Protein AF-A0A349EW80-F1 (afdb_monomer_lite)

Structure (mmCIF, N/CA/C/O backbone):
data_AF-A0A349EW80-F1
#
_entry.id   AF-A0A349EW80-F1
#
loop_
_atom_site.group_PDB
_atom_site.id
_atom_site.type_symbol
_atom_site.label_atom_id
_atom_site.label_alt_id
_atom_site.label_comp_id
_atom_site.label_asym_id
_atom_site.label_entity_id
_atom_site.label_seq_id
_atom_site.pdbx_PDB_ins_code
_atom_site.Cartn_x
_atom_site.Cartn_y
_atom_site.Cartn_z
_atom_site.occupancy
_atom_site.B_iso_or_equiv
_atom_site.auth_seq_id
_atom_site.auth_comp_id
_atom_site.auth_asym_id
_atom_site.auth_atom_id
_atom_site.pdbx_PDB_model_num
ATOM 1 N N . MET A 1 1 ? -30.578 8.768 25.444 1.00 48.56 1 MET A N 1
ATOM 2 C CA . MET A 1 1 ? -31.005 7.965 26.606 1.00 48.56 1 MET A CA 1
ATOM 3 C C . MET A 1 1 ? -31.624 6.701 26.036 1.00 48.56 1 MET A C 1
ATOM 5 O O . MET A 1 1 ? -32.553 6.833 25.253 1.00 48.56 1 MET A O 1
ATOM 9 N N . ASN A 1 2 ? -31.031 5.528 26.256 1.00 38.62 2 ASN A N 1
ATOM 10 C CA . ASN A 1 2 ? -31.564 4.272 25.720 1.00 38.62 2 ASN A CA 1
ATOM 11 C C . ASN A 1 2 ? -31.991 3.416 26.907 1.00 38.62 2 ASN A C 1
ATOM 13 O O . ASN A 1 2 ? -31.163 3.096 27.756 1.00 38.62 2 ASN A O 1
ATOM 17 N N . PHE A 1 3 ? -33.282 3.123 26.991 1.00 49.78 3 PHE A N 1
ATOM 18 C CA . PHE A 1 3 ? -33.851 2.331 28.069 1.00 49.78 3 PHE A CA 1
ATOM 19 C C . PHE A 1 3 ? -33.904 0.881 27.593 1.00 49.78 3 PHE A C 1
ATOM 21 O O . PHE A 1 3 ? -34.626 0.571 26.648 1.00 49.78 3 PHE A O 1
ATOM 28 N N . LYS A 1 4 ? -33.116 -0.000 28.212 1.00 51.78 4 LYS A N 1
ATOM 29 C CA . LYS A 1 4 ? -33.288 -1.448 28.068 1.00 51.78 4 LYS A CA 1
ATOM 30 C C . LYS A 1 4 ? -33.895 -1.974 29.362 1.00 51.78 4 LYS A C 1
ATOM 32 O O . LYS A 1 4 ? -33.311 -1.799 30.428 1.00 51.78 4 LYS A O 1
ATOM 37 N N . PHE A 1 5 ? -35.073 -2.576 29.252 1.00 49.78 5 PHE A N 1
ATOM 38 C CA . PHE A 1 5 ? -35.665 -3.367 30.322 1.00 49.78 5 PHE A CA 1
ATOM 39 C C . PHE A 1 5 ? -35.149 -4.799 30.177 1.00 49.78 5 PHE A C 1
ATOM 41 O O . PHE A 1 5 ? -35.251 -5.370 29.095 1.00 49.78 5 PHE A O 1
ATOM 48 N N . ASP A 1 6 ? -34.560 -5.335 31.241 1.00 58.47 6 ASP A N 1
ATOM 49 C CA . ASP A 1 6 ? -34.136 -6.731 31.345 1.00 58.47 6 ASP A CA 1
ATOM 50 C C . ASP A 1 6 ? -34.741 -7.323 32.629 1.00 58.47 6 ASP A C 1
ATOM 52 O O . ASP A 1 6 ? -35.123 -6.579 33.542 1.00 58.47 6 ASP A O 1
ATOM 56 N N . GLU A 1 7 ? -34.836 -8.646 32.702 1.00 65.19 7 GLU A N 1
ATOM 57 C CA . GLU A 1 7 ? -35.594 -9.401 33.715 1.00 65.19 7 GLU A CA 1
ATOM 58 C C . GLU A 1 7 ? -35.086 -9.180 35.160 1.00 65.19 7 GLU A C 1
ATOM 60 O O . GLU A 1 7 ? -35.798 -9.446 36.124 1.00 65.19 7 GLU A O 1
ATOM 65 N N . ASN A 1 8 ? -33.888 -8.601 35.318 1.00 54.44 8 ASN A N 1
ATOM 66 C CA . ASN A 1 8 ? -33.217 -8.337 36.597 1.00 54.44 8 ASN A CA 1
ATOM 67 C C . ASN A 1 8 ? -33.200 -6.849 37.022 1.00 54.44 8 ASN A C 1
ATOM 69 O O . ASN A 1 8 ? -32.401 -6.453 37.874 1.00 54.44 8 ASN A O 1
ATOM 73 N N . GLY A 1 9 ? -34.069 -6.012 36.446 1.00 60.44 9 GLY A N 1
ATOM 74 C CA . GLY A 1 9 ? -34.237 -4.603 36.825 1.00 60.44 9 GLY A CA 1
ATOM 75 C C . GLY A 1 9 ? -33.581 -3.590 35.877 1.00 60.44 9 GLY A C 1
ATOM 76 O O . GLY A 1 9 ? -32.827 -3.926 34.964 1.00 60.44 9 GLY A O 1
ATOM 77 N N . LEU A 1 10 ? -33.913 -2.308 36.079 1.00 61.12 10 LEU A N 1
ATOM 78 C CA . LEU A 1 10 ? -33.566 -1.195 35.187 1.00 61.12 10 LEU A CA 1
ATOM 79 C C . LEU A 1 10 ? -32.055 -0.889 35.217 1.00 61.12 10 LEU A C 1
ATOM 81 O O . LEU A 1 10 ? -31.566 -0.219 36.129 1.00 61.12 10 LEU A O 1
ATOM 85 N N . ARG A 1 11 ? -31.307 -1.308 34.190 1.00 52.94 11 ARG A N 1
ATOM 86 C CA . ARG A 1 11 ? -29.919 -0.857 33.996 1.00 52.94 11 ARG A CA 1
ATOM 87 C C . ARG A 1 11 ? -29.897 0.484 33.265 1.00 52.94 11 ARG A C 1
ATOM 89 O O . ARG A 1 11 ? -30.149 0.560 32.065 1.00 52.94 11 ARG A O 1
ATOM 96 N N . VAL A 1 12 ? -29.577 1.549 33.997 1.00 56.66 12 VAL A N 1
ATOM 97 C CA . VAL A 1 12 ? -29.358 2.884 33.427 1.00 56.66 12 VAL A CA 1
ATOM 98 C C . VAL A 1 12 ? -27.928 2.962 32.897 1.00 56.66 12 VAL A C 1
ATOM 100 O O . VAL A 1 12 ? -26.980 3.118 33.663 1.00 56.66 12 VAL A O 1
ATOM 103 N N . ASP A 1 13 ? -27.761 2.863 31.579 1.00 59.41 13 ASP A N 1
ATOM 104 C CA . ASP A 1 13 ? -26.466 3.090 30.934 1.00 59.41 13 ASP A CA 1
ATOM 105 C C . ASP A 1 13 ? -26.226 4.606 30.802 1.00 59.41 13 ASP A C 1
ATOM 107 O O . ASP A 1 13 ? -26.631 5.263 29.834 1.00 59.41 13 ASP A O 1
ATOM 111 N N . ILE A 1 14 ? -25.648 5.204 31.849 1.00 56.94 14 ILE A N 1
ATOM 112 C CA . ILE A 1 14 ? -25.257 6.617 31.858 1.00 56.94 14 ILE A CA 1
ATOM 113 C C . ILE A 1 14 ? -24.010 6.753 30.982 1.00 56.94 14 ILE A C 1
ATOM 115 O O . ILE A 1 14 ? -22.877 6.699 31.464 1.00 56.94 14 ILE A O 1
ATOM 119 N N . LYS A 1 15 ? -24.211 6.979 29.680 1.00 57.97 15 LYS A N 1
ATOM 120 C CA . LYS A 1 15 ? -23.162 7.493 28.790 1.00 57.97 15 LYS A CA 1
ATOM 121 C C . LYS A 1 15 ? -22.695 8.849 29.326 1.00 57.97 15 LYS A C 1
ATOM 123 O O . LYS A 1 15 ? -23.296 9.886 29.052 1.00 57.97 15 LYS A O 1
ATOM 128 N N . THR A 1 16 ? -21.645 8.846 30.136 1.00 60.78 16 THR A N 1
ATOM 129 C CA . THR A 1 16 ? -21.063 10.065 30.694 1.00 60.78 16 THR A CA 1
ATOM 130 C C . THR A 1 16 ? -20.367 10.828 29.563 1.00 60.78 16 THR A C 1
ATOM 132 O O . THR A 1 16 ? -19.539 10.242 28.859 1.00 60.78 16 THR A O 1
ATOM 135 N N . PRO A 1 17 ? -20.644 12.130 29.372 1.00 63.69 17 PRO A N 1
ATOM 136 C CA . PRO A 1 17 ? -20.067 12.918 28.277 1.00 63.69 17 PRO A CA 1
ATOM 137 C C . PRO A 1 17 ? -18.529 12.933 28.304 1.00 63.69 17 PRO A C 1
ATOM 139 O O . PRO A 1 17 ? -17.889 13.021 27.262 1.00 63.69 17 PRO A O 1
ATOM 142 N N . ILE A 1 18 ? -17.926 12.761 29.484 1.00 67.38 18 ILE A N 1
ATOM 143 C CA . ILE A 1 18 ? -16.472 12.713 29.684 1.00 67.38 18 ILE A CA 1
ATOM 144 C C . ILE A 1 18 ? -15.830 11.518 28.946 1.00 67.38 18 ILE A C 1
ATOM 146 O O . ILE A 1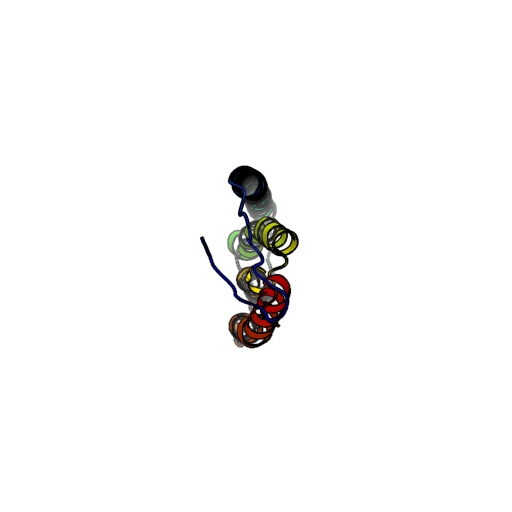 18 ? -14.781 11.680 28.321 1.00 67.38 18 ILE A O 1
ATOM 150 N N . ILE A 1 19 ? -16.475 10.343 28.947 1.00 72.75 19 ILE A N 1
ATOM 151 C CA . ILE A 1 19 ? -15.947 9.122 28.310 1.00 72.75 19 ILE A CA 1
ATOM 152 C C . ILE A 1 19 ? -15.974 9.250 26.777 1.00 72.75 19 ILE A C 1
ATOM 154 O O . ILE A 1 19 ? -15.019 8.851 26.104 1.00 72.75 19 ILE A O 1
ATOM 158 N N . ASP A 1 20 ? -17.039 9.834 26.212 1.00 78.56 20 ASP A N 1
ATOM 159 C CA . ASP A 1 20 ? -17.146 10.050 24.760 1.00 78.56 20 ASP A CA 1
ATOM 160 C C . ASP A 1 20 ? -16.112 11.093 24.279 1.00 78.56 20 ASP A C 1
ATOM 162 O O . ASP A 1 20 ? -15.443 10.869 23.268 1.00 78.56 20 ASP A O 1
ATOM 166 N N . VAL A 1 21 ? -15.875 12.165 25.052 1.00 82.38 21 VAL A N 1
ATOM 167 C CA . VAL A 1 21 ? -14.866 13.197 24.734 1.00 82.38 21 VAL A CA 1
ATOM 168 C C . VAL A 1 21 ? -13.442 12.631 24.733 1.00 82.38 21 VAL A C 1
ATOM 170 O O . VAL A 1 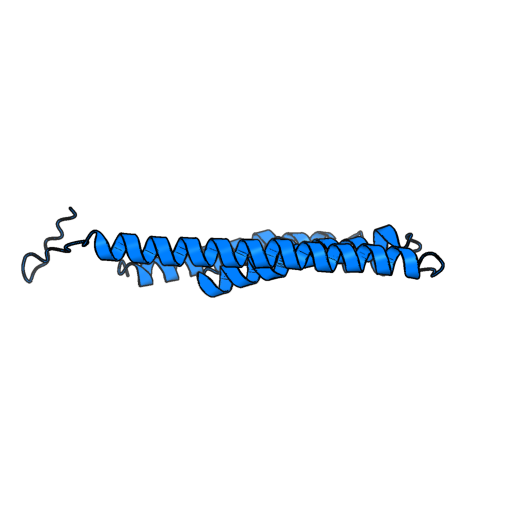21 ? -12.649 12.940 23.839 1.00 82.38 21 VAL A O 1
ATOM 173 N N . GLU A 1 22 ? -13.081 11.790 25.706 1.00 86.12 22 GLU A N 1
ATOM 174 C CA . GLU A 1 22 ? -11.733 11.214 25.760 1.00 86.12 22 GLU A CA 1
ATOM 175 C C . GLU A 1 22 ? -11.485 10.209 24.624 1.00 86.12 22 GLU A C 1
ATOM 177 O O . GLU A 1 22 ? -10.412 10.198 24.005 1.00 86.12 22 GLU A O 1
ATOM 182 N N . LYS A 1 23 ? -12.497 9.403 24.290 1.00 83.81 23 LYS A N 1
ATOM 183 C CA . LYS A 1 23 ? -12.451 8.481 23.149 1.00 83.81 23 LYS A CA 1
ATOM 184 C C . LYS A 1 23 ? -12.300 9.237 21.828 1.00 83.81 23 LYS A C 1
ATOM 186 O O . LYS A 1 23 ? -11.519 8.823 20.966 1.00 83.81 23 LYS A O 1
ATOM 191 N N . GLU A 1 24 ? -12.992 10.362 21.681 1.00 85.75 24 GLU A N 1
ATOM 192 C CA . GLU A 1 24 ? -12.884 11.222 20.507 1.00 85.75 24 GLU A CA 1
ATOM 193 C C . GLU A 1 24 ? -11.501 11.885 20.401 1.00 85.75 24 GLU A C 1
ATOM 195 O O . GLU A 1 24 ? -10.905 11.885 19.321 1.00 85.75 24 GLU A O 1
ATOM 200 N N . LYS A 1 25 ? -10.928 12.360 21.517 1.00 87.94 25 LYS A N 1
ATOM 201 C CA . LYS A 1 25 ? -9.547 12.878 21.557 1.00 87.94 25 LYS A CA 1
ATOM 202 C C . LYS A 1 25 ? -8.525 11.828 21.115 1.00 87.94 25 LYS A C 1
ATOM 204 O O . LYS A 1 25 ? -7.684 12.127 20.266 1.00 87.94 25 LYS A O 1
ATOM 209 N N . LYS A 1 26 ? -8.616 10.594 21.631 1.00 86.69 26 LYS A N 1
ATOM 210 C CA . LYS A 1 26 ? -7.728 9.481 21.234 1.00 86.69 26 LYS A CA 1
ATOM 211 C C . LYS A 1 26 ? -7.850 9.171 19.742 1.00 86.69 26 LYS A C 1
ATOM 213 O O . LYS A 1 26 ? -6.834 9.021 19.068 1.00 86.69 26 LYS A O 1
ATOM 218 N N . LYS A 1 27 ? -9.075 9.157 19.208 1.00 87.19 27 LYS A N 1
ATOM 219 C CA . LYS A 1 27 ? -9.330 8.963 17.773 1.00 87.19 27 LYS A CA 1
ATOM 220 C C . LYS A 1 27 ? -8.694 10.072 16.924 1.00 87.19 27 LYS A C 1
ATOM 222 O O . LYS A 1 27 ? -7.990 9.768 15.968 1.00 87.19 27 LYS A O 1
ATOM 227 N N . ARG A 1 28 ? -8.869 11.343 17.306 1.00 87.25 28 ARG A N 1
ATOM 228 C CA . ARG A 1 28 ? -8.256 12.492 16.612 1.00 87.25 28 ARG A CA 1
ATOM 229 C C . ARG A 1 28 ? -6.725 12.431 16.633 1.00 87.25 28 ARG A C 1
ATOM 231 O O . ARG A 1 28 ? -6.096 12.763 15.633 1.00 87.25 28 ARG A O 1
ATOM 238 N N . LEU A 1 29 ? -6.124 12.006 17.748 1.00 87.06 29 LEU A N 1
ATOM 239 C CA . LEU A 1 29 ? -4.672 11.833 17.856 1.00 87.06 29 LEU A CA 1
ATOM 240 C C . LEU A 1 29 ? -4.168 10.739 16.905 1.00 87.06 29 LEU A C 1
ATOM 242 O O . LEU A 1 29 ? -3.207 10.961 16.177 1.00 87.06 29 LEU A O 1
ATOM 246 N N . GLN A 1 30 ? -4.845 9.591 16.870 1.00 88.38 30 GLN A N 1
ATOM 247 C CA . GLN A 1 30 ? -4.519 8.495 15.952 1.00 88.38 30 GLN A CA 1
ATOM 248 C C . GLN A 1 30 ? -4.652 8.918 14.486 1.00 88.38 30 GLN A C 1
ATOM 250 O O . GLN A 1 30 ? -3.789 8.588 13.677 1.00 88.38 30 GLN A O 1
ATOM 255 N N . ASP A 1 31 ? -5.701 9.672 14.149 1.00 86.38 31 ASP A N 1
ATOM 256 C CA . ASP A 1 31 ? -5.899 10.197 12.798 1.00 86.38 31 ASP A CA 1
ATOM 257 C C . ASP A 1 31 ? -4.760 11.158 12.409 1.00 86.38 31 ASP A C 1
ATOM 259 O O . ASP A 1 31 ? -4.221 11.040 11.313 1.00 86.38 31 ASP A O 1
ATOM 263 N N . ARG A 1 32 ? -4.321 12.035 13.324 1.00 89.19 32 ARG A N 1
ATOM 264 C CA . ARG A 1 32 ? -3.165 12.926 13.106 1.00 89.19 32 ARG A CA 1
ATOM 265 C C . ARG A 1 32 ? -1.863 12.158 12.898 1.00 89.19 32 ARG A C 1
ATOM 267 O O . ARG A 1 32 ? -1.117 12.486 11.981 1.00 89.19 32 ARG A O 1
ATOM 274 N N . ILE A 1 33 ? -1.595 11.146 13.724 1.00 89.75 33 ILE A N 1
ATOM 275 C CA . ILE A 1 33 ? -0.404 10.297 13.583 1.00 89.75 33 ILE A CA 1
ATOM 276 C C . ILE A 1 33 ? -0.425 9.593 12.225 1.00 89.75 33 ILE A C 1
ATOM 278 O O . ILE A 1 33 ? 0.578 9.619 11.519 1.00 89.75 33 ILE A O 1
ATOM 282 N N . ALA A 1 34 ? -1.571 9.037 11.823 1.00 86.94 34 ALA A N 1
ATOM 283 C CA . ALA A 1 34 ? -1.723 8.406 10.516 1.00 86.94 34 ALA A CA 1
ATOM 284 C C . ALA A 1 34 ? -1.422 9.390 9.374 1.00 86.94 34 ALA A C 1
ATOM 286 O O . ALA A 1 34 ? -0.636 9.062 8.497 1.00 86.94 34 ALA A O 1
ATOM 287 N N . THR A 1 35 ? -1.944 10.619 9.428 1.00 88.56 35 THR A N 1
ATOM 288 C CA . THR A 1 35 ? -1.673 11.648 8.408 1.00 88.56 35 THR A CA 1
ATOM 289 C C . THR A 1 35 ? -0.195 12.041 8.334 1.00 88.56 35 THR A C 1
ATOM 291 O O . THR A 1 35 ? 0.337 12.259 7.243 1.00 88.56 35 THR A O 1
ATOM 294 N N . ILE A 1 36 ? 0.492 12.114 9.477 1.00 91.12 36 ILE A N 1
ATOM 295 C CA . ILE A 1 36 ? 1.937 12.377 9.509 1.00 91.12 36 ILE A CA 1
ATOM 296 C C . ILE A 1 36 ? 2.692 11.207 8.873 1.00 91.12 36 ILE A C 1
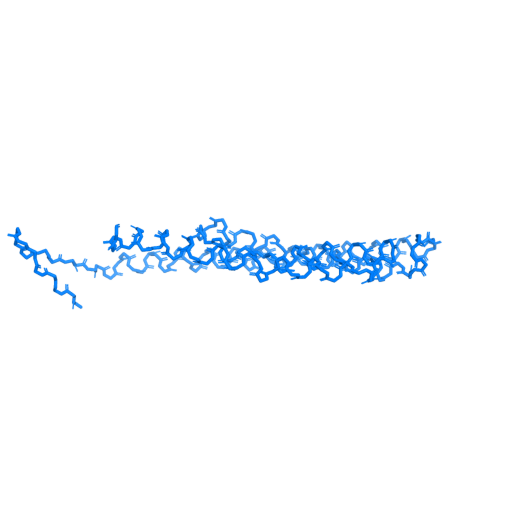ATOM 298 O O . ILE A 1 36 ? 3.575 11.432 8.049 1.00 91.12 36 ILE A O 1
ATOM 302 N N . ILE A 1 37 ? 2.320 9.968 9.204 1.00 91.06 37 ILE A N 1
ATOM 303 C CA . ILE A 1 37 ? 2.912 8.762 8.610 1.00 91.06 37 ILE A CA 1
ATOM 304 C C . ILE A 1 37 ? 2.669 8.729 7.099 1.00 91.06 37 ILE A C 1
ATOM 306 O O . ILE A 1 37 ? 3.612 8.470 6.359 1.00 91.06 37 ILE A O 1
ATOM 310 N N . ASP A 1 38 ? 1.450 9.015 6.638 1.00 88.25 38 ASP A N 1
ATOM 311 C CA . ASP A 1 38 ? 1.080 9.016 5.217 1.00 88.25 38 ASP A CA 1
ATOM 312 C C . ASP A 1 38 ? 1.911 10.033 4.431 1.00 88.25 38 ASP A C 1
ATOM 314 O O . ASP A 1 38 ? 2.550 9.688 3.440 1.00 88.25 38 ASP A O 1
ATOM 318 N N . SER A 1 39 ? 1.956 11.280 4.904 1.00 90.81 39 SER A N 1
ATOM 319 C CA . SER A 1 39 ? 2.708 12.349 4.237 1.00 90.81 39 SER A CA 1
ATOM 320 C C . SER A 1 39 ? 4.220 12.111 4.272 1.00 90.81 39 SER A C 1
ATOM 322 O O . SER A 1 39 ? 4.888 12.297 3.256 1.00 90.81 39 SER A O 1
ATOM 324 N N . SER A 1 40 ? 4.757 11.636 5.401 1.00 93.25 40 SER A N 1
ATOM 325 C CA . SER A 1 40 ? 6.189 11.327 5.538 1.00 93.25 40 SER A CA 1
ATOM 326 C C . SER A 1 40 ? 6.597 10.141 4.670 1.00 93.25 40 SER A C 1
ATOM 328 O O . SER A 1 40 ? 7.618 10.196 3.990 1.00 93.25 40 SER A O 1
ATOM 330 N N . SER A 1 41 ? 5.783 9.083 4.656 1.00 92.50 41 SER A N 1
ATOM 331 C CA . SER A 1 41 ? 6.026 7.909 3.818 1.00 92.50 41 SER A CA 1
ATOM 332 C C . SER A 1 41 ? 5.979 8.307 2.349 1.00 92.50 41 SER A C 1
ATOM 334 O O . SER A 1 41 ? 6.935 8.060 1.620 1.00 92.50 41 SER A O 1
ATOM 336 N N . PHE A 1 42 ? 4.924 9.000 1.918 1.00 92.44 42 PHE A N 1
ATOM 337 C CA . PHE A 1 42 ? 4.794 9.437 0.532 1.00 92.44 42 PHE A CA 1
ATOM 338 C C . PHE A 1 42 ? 5.975 10.304 0.082 1.00 92.44 42 PHE A C 1
ATOM 340 O O . PHE A 1 42 ? 6.533 10.058 -0.983 1.00 92.44 42 PHE A O 1
ATOM 347 N N . ALA A 1 43 ? 6.406 11.262 0.909 1.00 93.88 43 ALA A N 1
ATOM 348 C CA . ALA A 1 43 ? 7.557 12.105 0.604 1.00 93.88 43 ALA A CA 1
ATOM 349 C C . ALA A 1 43 ? 8.856 11.293 0.467 1.00 93.88 43 ALA A C 1
ATOM 351 O O . ALA A 1 43 ? 9.596 11.494 -0.494 1.00 93.88 43 ALA A O 1
ATOM 352 N N . LEU A 1 44 ? 9.113 10.353 1.384 1.00 94.81 44 LEU A N 1
ATOM 353 C CA . LEU A 1 44 ? 10.294 9.487 1.330 1.00 94.81 44 LEU A CA 1
ATOM 354 C C . LEU A 1 44 ? 10.295 8.619 0.070 1.00 94.81 44 LEU A C 1
ATOM 356 O O . LEU A 1 44 ? 11.273 8.628 -0.670 1.00 94.81 44 LEU A O 1
ATOM 360 N N . PHE A 1 45 ? 9.194 7.921 -0.212 1.00 94.69 45 PHE A N 1
ATOM 361 C CA . PHE A 1 45 ? 9.084 7.051 -1.384 1.00 94.69 45 PHE A CA 1
ATOM 362 C C . PHE A 1 45 ? 9.114 7.833 -2.703 1.00 94.69 45 PHE A C 1
ATOM 364 O O . PHE A 1 45 ? 9.693 7.355 -3.676 1.00 94.69 45 PHE A O 1
ATOM 371 N N . LEU A 1 46 ? 8.559 9.047 -2.740 1.00 94.00 46 LEU A N 1
ATOM 372 C CA . LEU A 1 46 ? 8.646 9.930 -3.903 1.00 94.00 46 LEU A CA 1
ATOM 373 C C . LEU A 1 46 ? 10.079 10.421 -4.128 1.00 94.00 46 LEU A C 1
ATOM 375 O O . LEU A 1 46 ? 10.562 10.415 -5.258 1.00 94.00 46 LEU A O 1
ATOM 379 N N . LEU A 1 47 ? 10.783 10.800 -3.063 1.00 95.50 47 LEU A N 1
ATOM 380 C CA . LEU A 1 47 ? 12.189 11.187 -3.142 1.00 95.50 47 LEU A CA 1
ATOM 381 C C . LEU A 1 47 ? 13.036 10.000 -3.618 1.00 95.50 47 LEU A C 1
ATOM 383 O O . LEU A 1 47 ? 13.820 10.144 -4.556 1.00 95.50 47 LEU A O 1
ATOM 387 N N . THR A 1 48 ? 12.825 8.813 -3.043 1.00 93.88 48 THR A N 1
ATOM 388 C CA . THR A 1 48 ? 13.462 7.574 -3.505 1.00 93.88 48 THR A CA 1
ATOM 389 C C . THR A 1 48 ? 13.161 7.315 -4.977 1.00 93.88 48 THR A C 1
ATOM 391 O O . THR A 1 48 ? 14.092 7.043 -5.725 1.00 93.88 48 THR A O 1
ATOM 394 N N . TYR A 1 49 ? 11.909 7.458 -5.418 1.00 93.38 49 TYR A N 1
ATOM 395 C CA . TYR A 1 49 ? 11.523 7.328 -6.824 1.00 93.38 49 TYR A CA 1
ATOM 396 C C . TYR A 1 49 ? 12.321 8.275 -7.727 1.00 93.38 49 TYR A C 1
ATOM 398 O O . TYR A 1 49 ? 12.886 7.827 -8.722 1.00 93.38 49 TYR A O 1
ATOM 406 N N . VAL A 1 50 ? 12.422 9.560 -7.370 1.00 94.06 50 VAL A N 1
ATOM 407 C CA . VAL A 1 50 ? 13.163 10.552 -8.166 1.00 94.06 50 VAL A CA 1
ATOM 408 C C . VAL A 1 50 ? 14.650 10.207 -8.223 1.00 94.06 50 VAL A C 1
ATOM 410 O O . VAL A 1 50 ? 15.223 10.185 -9.312 1.00 94.06 50 VAL A O 1
ATOM 413 N N . ILE A 1 51 ? 15.271 9.887 -7.083 1.00 93.88 51 ILE A N 1
ATOM 414 C CA . ILE A 1 51 ? 16.691 9.507 -7.033 1.00 93.88 51 ILE A CA 1
ATOM 415 C C . ILE A 1 51 ? 16.943 8.271 -7.894 1.00 93.88 51 ILE A C 1
ATOM 417 O O . ILE A 1 51 ? 17.854 8.276 -8.718 1.00 93.88 51 ILE A O 1
ATOM 421 N N . LEU A 1 52 ? 16.133 7.227 -7.733 1.00 90.56 52 LEU A N 1
ATOM 422 C CA . LEU A 1 52 ? 16.308 5.956 -8.432 1.00 90.56 52 LEU A CA 1
ATOM 423 C C . LEU A 1 52 ? 16.045 6.109 -9.938 1.00 90.56 52 LEU A C 1
ATOM 425 O O . LEU A 1 52 ? 16.788 5.574 -10.760 1.00 90.56 52 LEU A O 1
ATOM 429 N N . SER A 1 53 ? 15.042 6.913 -10.303 1.00 88.69 53 SER A N 1
ATOM 430 C CA . SER A 1 53 ? 14.719 7.228 -11.695 1.00 88.69 53 SER A CA 1
ATOM 431 C C . SER A 1 53 ? 15.808 8.046 -12.389 1.00 88.69 53 SER A C 1
ATOM 433 O O . SER A 1 53 ? 15.978 7.878 -13.594 1.00 88.69 53 SER A O 1
ATOM 435 N N . LEU A 1 54 ? 16.518 8.930 -11.680 1.00 89.25 54 LEU A N 1
ATOM 436 C CA . LEU A 1 54 ? 17.634 9.706 -12.237 1.00 89.25 54 LEU A CA 1
ATOM 437 C C . LEU A 1 54 ? 18.929 8.887 -12.274 1.00 89.25 54 LEU A C 1
ATOM 439 O O . LEU A 1 54 ? 19.642 8.909 -13.273 1.00 89.25 54 LEU A O 1
ATOM 443 N N . ALA A 1 55 ? 19.213 8.131 -11.213 1.00 89.56 55 ALA A N 1
ATOM 444 C CA . ALA A 1 55 ? 20.428 7.329 -11.100 1.00 89.56 55 ALA A CA 1
ATOM 445 C C . ALA A 1 55 ? 20.491 6.202 -12.141 1.00 89.56 55 ALA A C 1
ATOM 447 O O . ALA A 1 55 ? 21.574 5.845 -12.598 1.00 89.56 55 ALA A O 1
ATOM 448 N N . LEU A 1 56 ? 19.340 5.643 -12.528 1.00 85.31 56 LEU A N 1
ATOM 449 C CA . LEU A 1 56 ? 19.266 4.446 -13.369 1.00 85.31 56 LEU A CA 1
ATOM 450 C C . LEU A 1 56 ? 18.731 4.729 -14.782 1.00 85.31 56 LEU A C 1
ATOM 452 O O . LEU A 1 56 ? 18.188 3.829 -15.417 1.00 85.31 56 LEU A O 1
ATOM 456 N N . GLN A 1 57 ? 18.883 5.954 -15.304 1.00 79.31 57 GLN A N 1
ATOM 457 C CA . GLN A 1 57 ? 18.419 6.326 -16.656 1.00 79.31 57 GLN A CA 1
ATOM 458 C C . GLN A 1 57 ? 19.061 5.513 -17.792 1.00 79.31 57 GLN A C 1
ATOM 460 O O . GLN A 1 57 ? 18.455 5.356 -18.845 1.00 79.31 57 GLN A O 1
ATOM 465 N N . GLN A 1 58 ? 20.281 5.010 -17.587 1.00 74.69 58 GLN A N 1
ATOM 466 C CA . GLN A 1 58 ? 21.070 4.315 -18.614 1.00 74.69 58 GLN A CA 1
ATOM 467 C C . GLN A 1 58 ? 20.919 2.784 -18.567 1.00 74.69 58 GLN A C 1
ATOM 469 O O . GLN A 1 58 ? 21.487 2.078 -19.398 1.00 74.69 58 GLN A O 1
ATOM 474 N N . ILE A 1 59 ? 20.185 2.247 -17.585 1.00 77.62 59 ILE A N 1
ATOM 475 C CA . ILE A 1 59 ? 20.017 0.800 -17.424 1.00 77.62 59 ILE A CA 1
ATOM 476 C C . ILE A 1 59 ? 18.861 0.324 -18.296 1.00 77.62 59 ILE A C 1
ATOM 478 O O . ILE A 1 59 ? 17.738 0.813 -18.195 1.00 77.62 59 ILE A O 1
ATOM 482 N N . SER A 1 60 ? 19.141 -0.676 -19.128 1.00 74.88 60 SER A N 1
ATOM 483 C CA . SER A 1 60 ? 18.111 -1.395 -19.872 1.00 74.88 60 SER A CA 1
ATOM 484 C C . SER A 1 60 ? 17.434 -2.404 -18.947 1.00 74.88 60 SER A C 1
ATOM 486 O O . SER A 1 60 ? 18.062 -3.362 -18.495 1.00 74.88 60 SER A O 1
ATOM 488 N N . PHE A 1 61 ? 16.159 -2.178 -18.639 1.00 79.19 61 PHE A N 1
ATOM 489 C CA . PHE A 1 61 ? 15.349 -3.128 -17.879 1.00 79.19 61 PHE A CA 1
ATOM 490 C C . PHE A 1 61 ? 14.831 -4.253 -18.792 1.00 79.19 61 PHE 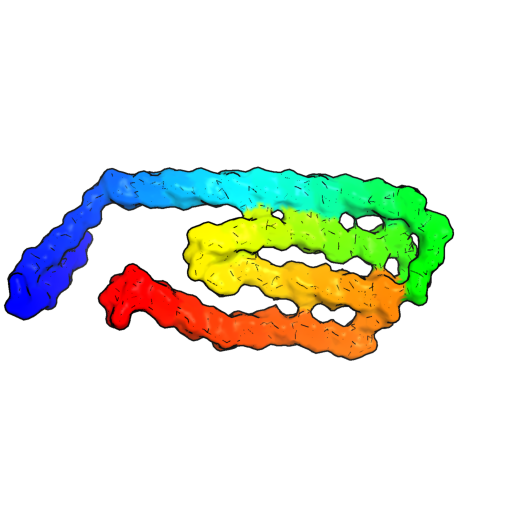A C 1
ATOM 492 O O . PHE A 1 61 ? 14.608 -4.007 -19.979 1.00 79.19 61 PHE A O 1
ATOM 499 N N . PRO A 1 62 ? 14.575 -5.468 -18.262 1.00 76.06 62 PRO A N 1
ATOM 500 C CA . PRO A 1 62 ? 14.091 -6.609 -19.054 1.00 76.06 62 PRO A CA 1
ATOM 501 C C . PRO A 1 62 ? 12.804 -6.322 -19.843 1.00 76.06 62 PRO A C 1
ATOM 503 O O . PRO A 1 62 ? 12.561 -6.891 -20.905 1.00 76.06 62 PRO A O 1
ATOM 506 N N . SER A 1 63 ? 11.980 -5.409 -19.338 1.00 75.81 63 SER A N 1
ATOM 507 C CA . SER A 1 63 ? 10.723 -4.982 -19.945 1.00 75.81 63 SER A CA 1
ATOM 508 C C . SER A 1 63 ? 10.865 -3.953 -21.068 1.00 75.81 63 SER A C 1
ATOM 510 O O . SER A 1 63 ? 9.865 -3.620 -21.694 1.00 75.81 63 SER A O 1
ATOM 512 N N . HIS A 1 64 ? 12.078 -3.452 -21.333 1.00 80.50 64 HIS A N 1
ATOM 513 C CA . HIS A 1 64 ? 12.366 -2.366 -22.282 1.00 80.50 64 HIS A CA 1
ATOM 514 C C . HIS A 1 64 ? 11.691 -1.023 -21.940 1.00 80.50 64 HIS A C 1
ATOM 516 O O . HIS A 1 64 ? 11.757 -0.076 -22.725 1.00 80.50 64 HIS A O 1
ATOM 522 N N . TYR A 1 65 ? 11.063 -0.904 -20.765 1.00 83.75 65 TYR A N 1
ATOM 523 C CA . TYR A 1 65 ? 10.505 0.359 -20.297 1.00 83.75 65 TYR A CA 1
ATOM 524 C C . TYR A 1 65 ? 11.584 1.278 -19.736 1.00 83.75 65 TYR A C 1
ATOM 526 O O . TYR A 1 65 ? 12.572 0.844 -19.146 1.00 83.75 65 TYR A O 1
ATOM 534 N N . ALA A 1 66 ? 11.352 2.580 -19.886 1.00 86.06 66 ALA A N 1
ATOM 535 C CA . ALA A 1 66 ? 12.199 3.598 -19.294 1.00 86.06 66 ALA A CA 1
ATOM 536 C C . ALA A 1 66 ? 12.123 3.564 -17.758 1.00 86.06 66 ALA A C 1
ATOM 538 O O . ALA A 1 66 ? 11.082 3.248 -17.173 1.00 86.06 66 ALA A O 1
ATOM 539 N N . SER A 1 67 ? 13.214 3.962 -17.104 1.00 84.81 67 SER A N 1
ATOM 540 C CA . SER A 1 67 ? 13.403 3.890 -15.647 1.00 84.81 67 SER A CA 1
ATOM 541 C C . SER A 1 67 ? 12.288 4.584 -14.860 1.00 84.81 67 SER A C 1
ATOM 543 O O . SER A 1 67 ? 11.860 4.089 -13.822 1.00 84.81 67 SER A O 1
ATOM 545 N N . TRP A 1 68 ? 11.751 5.689 -15.388 1.00 85.81 68 TRP A N 1
ATOM 546 C CA . TRP A 1 68 ? 10.644 6.415 -14.762 1.00 85.81 68 TRP A CA 1
ATOM 547 C C . TRP A 1 68 ? 9.362 5.577 -14.660 1.00 85.81 68 TRP A C 1
ATOM 549 O O . TRP A 1 68 ? 8.648 5.692 -13.674 1.00 85.81 68 TRP A O 1
ATOM 559 N N . VAL A 1 69 ? 9.087 4.685 -15.621 1.00 86.56 69 VAL A N 1
ATOM 560 C CA . VAL A 1 69 ? 7.923 3.779 -15.579 1.00 86.56 69 VAL A CA 1
ATOM 561 C C . VAL A 1 69 ? 8.172 2.631 -14.606 1.00 86.56 69 VAL A C 1
ATOM 563 O O . VAL A 1 69 ? 7.295 2.272 -13.820 1.00 86.56 69 VAL A O 1
ATOM 566 N N . VAL A 1 70 ? 9.383 2.071 -14.627 1.00 87.62 70 VAL A N 1
ATOM 567 C CA . VAL A 1 70 ? 9.756 0.914 -13.800 1.00 87.62 70 VAL A CA 1
ATOM 568 C C . VAL A 1 70 ? 9.628 1.220 -12.311 1.00 87.62 70 VAL A C 1
ATOM 570 O O 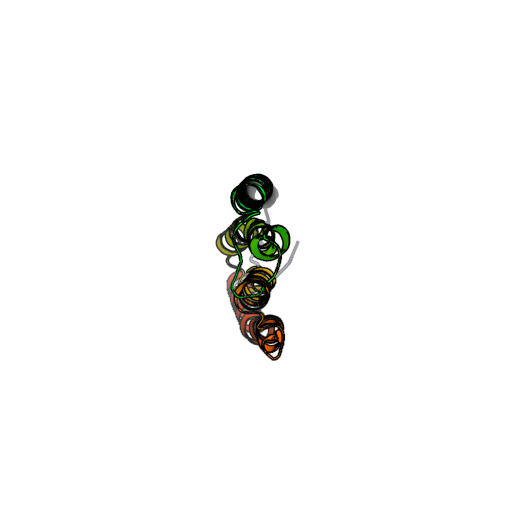. VAL A 1 70 ? 9.198 0.351 -11.553 1.00 87.62 70 VAL A O 1
ATOM 573 N N . PHE A 1 71 ? 9.913 2.458 -11.899 1.00 91.62 71 PHE A N 1
ATOM 574 C CA . PHE A 1 71 ? 9.851 2.869 -10.497 1.00 91.62 71 PHE A CA 1
ATOM 575 C C . PHE A 1 71 ? 8.511 3.461 -10.044 1.00 91.62 71 PHE A C 1
ATOM 577 O O . PHE A 1 71 ? 8.346 3.701 -8.850 1.00 91.62 71 PHE A O 1
ATOM 584 N N . VAL A 1 72 ? 7.502 3.587 -10.913 1.00 90.00 72 VAL A N 1
ATOM 585 C CA . VAL A 1 72 ? 6.130 3.965 -10.501 1.00 90.00 72 VAL A CA 1
ATOM 586 C C . VAL A 1 72 ? 5.567 3.131 -9.329 1.00 90.00 72 VAL A C 1
ATOM 588 O O . VAL A 1 72 ? 4.942 3.730 -8.448 1.00 90.00 72 VAL A O 1
ATOM 591 N N . PRO A 1 73 ? 5.793 1.799 -9.219 1.00 91.69 73 PRO A N 1
ATOM 592 C CA . PRO A 1 73 ? 5.327 1.024 -8.068 1.00 91.69 73 PRO A CA 1
ATOM 593 C C . PRO A 1 73 ? 5.834 1.566 -6.717 1.00 91.69 73 PRO A C 1
ATOM 595 O O . PRO A 1 73 ? 5.133 1.463 -5.713 1.00 91.69 73 PRO A O 1
ATOM 598 N N . VAL A 1 74 ? 7.014 2.199 -6.683 1.00 91.94 74 VAL A N 1
ATOM 599 C CA . VAL A 1 74 ? 7.601 2.793 -5.467 1.00 91.94 74 VAL A CA 1
ATOM 600 C C . VAL A 1 74 ? 6.713 3.912 -4.916 1.00 91.94 74 VAL A C 1
ATOM 602 O O . VAL A 1 74 ? 6.531 4.015 -3.706 1.00 91.94 74 VAL A O 1
ATOM 605 N N . ILE A 1 75 ? 6.085 4.704 -5.790 1.00 91.94 75 ILE A N 1
ATOM 606 C CA . ILE A 1 75 ? 5.153 5.767 -5.389 1.00 91.94 75 ILE A CA 1
ATOM 607 C C . ILE A 1 75 ? 3.905 5.159 -4.740 1.00 91.94 75 ILE A C 1
ATOM 609 O O . ILE A 1 75 ? 3.466 5.608 -3.680 1.00 91.94 75 ILE A O 1
ATOM 613 N N . VAL A 1 76 ? 3.352 4.107 -5.351 1.00 91.00 76 VAL A N 1
ATOM 614 C CA . VAL A 1 76 ? 2.169 3.406 -4.829 1.00 91.00 76 VAL A CA 1
ATOM 615 C C . VAL A 1 76 ? 2.465 2.791 -3.459 1.00 91.00 76 VAL A C 1
ATOM 617 O O . VAL A 1 76 ? 1.636 2.899 -2.550 1.00 91.00 76 VAL A O 1
ATOM 620 N N . ALA A 1 77 ? 3.667 2.236 -3.270 1.00 91.50 77 ALA A N 1
ATOM 621 C CA . ALA A 1 77 ? 4.112 1.691 -1.990 1.00 91.50 77 ALA A CA 1
ATOM 622 C C . ALA A 1 77 ? 4.078 2.729 -0.854 1.00 91.50 77 ALA A C 1
ATOM 624 O O . ALA A 1 77 ? 3.755 2.371 0.278 1.00 91.50 77 ALA A O 1
ATOM 625 N N . GLY A 1 78 ? 4.306 4.014 -1.147 1.00 91.12 78 GLY A N 1
ATOM 626 C CA . GLY A 1 78 ? 4.256 5.089 -0.151 1.00 91.12 78 GLY A CA 1
ATOM 627 C C . GLY A 1 78 ? 2.888 5.296 0.505 1.00 91.12 78 GLY A C 1
ATOM 628 O O . GLY A 1 78 ? 2.821 5.815 1.616 1.00 91.12 78 GLY A O 1
ATOM 629 N N . THR A 1 79 ? 1.805 4.840 -0.129 1.00 88.56 79 THR A N 1
ATOM 630 C CA . THR A 1 79 ? 0.438 4.943 0.417 1.00 88.56 79 THR A CA 1
ATOM 631 C C . THR A 1 79 ? 0.085 3.811 1.389 1.00 88.56 79 THR A C 1
ATOM 633 O O . THR A 1 79 ? -0.908 3.885 2.113 1.00 88.56 79 THR A O 1
ATOM 636 N N . ILE A 1 80 ? 0.882 2.743 1.427 1.00 91.25 80 ILE A N 1
ATOM 637 C CA . ILE A 1 80 ? 0.575 1.524 2.181 1.00 91.25 80 ILE A CA 1
ATOM 638 C C . ILE A 1 80 ? 0.813 1.690 3.700 1.00 91.25 80 ILE A C 1
ATOM 640 O O . ILE A 1 80 ? -0.073 1.297 4.466 1.00 91.25 80 ILE A O 1
ATOM 644 N N . PRO A 1 81 ? 1.929 2.283 4.185 1.00 90.25 81 PRO A N 1
ATOM 645 C CA . PRO A 1 81 ? 2.261 2.304 5.612 1.00 90.25 81 PRO A CA 1
ATOM 646 C C . PRO A 1 81 ? 1.199 2.930 6.524 1.00 90.25 81 PRO A C 1
ATOM 648 O O . PRO A 1 81 ? 0.849 2.330 7.543 1.00 90.25 81 PRO A O 1
ATOM 651 N N . GLY A 1 82 ? 0.641 4.096 6.186 1.00 87.75 82 GLY A N 1
ATOM 652 C CA . GLY A 1 82 ? -0.350 4.731 7.063 1.00 87.75 82 GLY A CA 1
ATOM 653 C C . GLY A 1 82 ? -1.735 4.081 6.988 1.00 87.75 82 GLY A C 1
ATOM 654 O O . GLY A 1 82 ? -2.425 3.984 8.009 1.00 87.75 82 GLY A O 1
ATOM 655 N N . ASN A 1 83 ? -2.099 3.485 5.847 1.00 89.50 83 ASN A N 1
ATOM 656 C CA . ASN A 1 83 ? -3.287 2.632 5.757 1.00 89.50 83 ASN A CA 1
ATOM 657 C C . ASN A 1 83 ? -3.140 1.338 6.584 1.00 89.50 83 ASN A C 1
ATOM 659 O O . ASN A 1 83 ? -4.082 0.936 7.278 1.00 89.50 83 ASN A O 1
ATOM 663 N N . ILE A 1 84 ? -1.955 0.711 6.590 1.00 90.75 84 ILE A N 1
ATOM 664 C CA . ILE A 1 84 ? -1.651 -0.429 7.474 1.00 90.75 84 ILE A CA 1
ATOM 665 C C . ILE A 1 84 ? -1.756 -0.001 8.940 1.00 90.75 84 ILE A C 1
ATOM 667 O O . ILE A 1 84 ? -2.447 -0.660 9.722 1.00 90.75 84 ILE A O 1
ATOM 671 N N . TYR A 1 85 ? -1.139 1.124 9.309 1.00 89.94 85 TYR A N 1
ATOM 672 C CA . TYR A 1 85 ? -1.206 1.662 10.668 1.00 89.94 85 TYR A CA 1
ATOM 673 C C . TYR A 1 85 ? -2.659 1.844 11.130 1.00 89.94 85 TYR A C 1
ATOM 675 O O . TYR A 1 85 ? -3.055 1.346 12.189 1.00 89.94 85 TYR A O 1
ATOM 683 N N . ARG A 1 86 ? -3.495 2.480 10.301 1.00 87.44 86 ARG A N 1
ATOM 684 C CA . ARG A 1 86 ? -4.920 2.698 10.590 1.00 87.44 86 ARG A CA 1
ATOM 685 C C . ARG A 1 86 ? -5.686 1.382 10.774 1.00 87.44 86 ARG A C 1
ATOM 687 O O . ARG A 1 86 ? -6.562 1.314 11.641 1.00 87.44 86 ARG A O 1
ATOM 694 N N . SER A 1 87 ? -5.344 0.350 10.007 1.00 87.12 87 SER A N 1
ATOM 695 C CA . SER A 1 87 ? -5.969 -0.978 10.076 1.00 87.12 87 SER A CA 1
ATOM 696 C C . SER A 1 87 ? -5.629 -1.712 11.371 1.00 87.12 87 SER A C 1
ATOM 698 O O . SER A 1 87 ? -6.521 -2.250 12.030 1.00 87.12 87 SER A O 1
ATOM 700 N N . ILE A 1 88 ? -4.361 -1.663 11.790 1.00 87.62 88 ILE A N 1
ATOM 701 C CA . ILE A 1 88 ? -3.889 -2.276 13.042 1.00 87.62 88 ILE A CA 1
ATOM 702 C C . ILE A 1 88 ? -4.542 -1.597 14.249 1.00 87.62 88 ILE A C 1
ATOM 704 O O . ILE A 1 88 ? -5.056 -2.269 15.145 1.00 87.62 88 ILE A O 1
ATOM 708 N N . VAL A 1 89 ? -4.574 -0.261 14.257 1.00 86.81 89 VAL A N 1
ATOM 709 C CA . VAL A 1 89 ? -5.139 0.517 15.369 1.00 86.81 89 VAL A CA 1
ATOM 710 C C . VAL A 1 89 ? -6.645 0.292 15.506 1.00 86.81 89 VAL A C 1
ATOM 712 O O . VAL A 1 89 ? -7.151 0.138 16.621 1.00 86.81 89 VAL A O 1
ATOM 715 N N . LYS A 1 90 ? -7.381 0.251 14.389 1.00 83.06 90 LYS A N 1
ATOM 716 C CA . LYS A 1 90 ? -8.837 0.045 14.410 1.00 83.06 90 LYS A CA 1
ATOM 717 C C . LYS A 1 90 ? -9.243 -1.421 14.553 1.00 83.06 90 LYS A C 1
ATOM 719 O O . LYS A 1 90 ? -10.395 -1.667 14.911 1.00 83.06 90 LYS A O 1
ATOM 724 N N . LYS A 1 91 ? -8.309 -2.361 14.348 1.00 81.12 91 LYS A N 1
ATOM 725 C CA . LYS A 1 91 ? -8.559 -3.813 14.293 1.00 81.12 91 LYS A CA 1
ATOM 726 C C . LYS A 1 91 ? -9.696 -4.160 13.328 1.00 81.12 91 LYS A C 1
ATOM 728 O O . LYS A 1 91 ? -10.519 -5.022 13.614 1.00 81.12 91 LYS A O 1
ATOM 733 N N . ASP A 1 92 ? -9.752 -3.431 12.219 1.00 80.44 92 ASP A N 1
ATOM 734 C CA . AS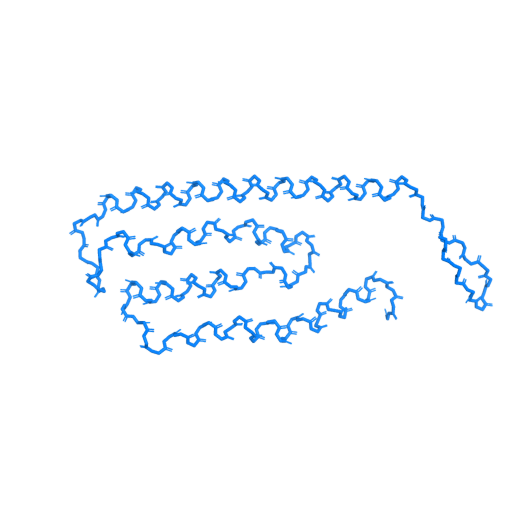P A 1 92 ? -10.771 -3.580 11.190 1.00 80.44 92 ASP A CA 1
ATOM 735 C C . ASP A 1 92 ? -10.075 -4.042 9.910 1.00 80.44 92 ASP A C 1
ATOM 737 O O . ASP A 1 92 ? -9.331 -3.284 9.282 1.00 80.44 92 ASP A O 1
ATOM 741 N N . PHE A 1 93 ? -10.296 -5.306 9.550 1.00 80.94 93 PHE A N 1
ATOM 742 C CA . PHE A 1 93 ? -9.701 -5.923 8.363 1.00 80.94 93 PHE A CA 1
ATOM 743 C C . PHE A 1 93 ? -10.176 -5.259 7.068 1.00 80.94 93 PHE A C 1
ATOM 745 O O . PHE A 1 93 ? -9.463 -5.262 6.073 1.00 80.94 93 PHE A O 1
ATOM 752 N N . ASN A 1 94 ? -11.345 -4.618 7.080 1.00 83.69 94 ASN A N 1
ATOM 753 C CA . ASN A 1 94 ? -11.886 -3.934 5.911 1.00 83.69 94 ASN A CA 1
ATOM 754 C C . ASN A 1 94 ? -11.090 -2.662 5.558 1.00 83.69 94 ASN A C 1
ATOM 756 O O . ASN A 1 94 ? -11.118 -2.192 4.424 1.00 83.69 94 ASN A O 1
ATOM 760 N N . LEU A 1 95 ? -10.359 -2.098 6.524 1.00 83.69 95 LEU A N 1
ATOM 761 C CA . LEU A 1 95 ? -9.507 -0.929 6.299 1.00 83.69 95 LEU A CA 1
ATOM 762 C C . LEU A 1 95 ? -8.137 -1.286 5.719 1.00 83.69 95 LEU A C 1
ATOM 764 O O . LEU A 1 95 ? -7.396 -0.380 5.334 1.00 83.69 95 LEU A O 1
ATOM 768 N N . PHE A 1 96 ? -7.802 -2.578 5.657 1.00 89.44 96 PHE A N 1
ATOM 769 C CA . PHE A 1 96 ? -6.525 -3.019 5.126 1.00 89.44 96 PHE A CA 1
ATOM 770 C C . PHE A 1 96 ? -6.386 -2.582 3.657 1.00 89.44 96 PHE A C 1
ATOM 772 O O . PHE A 1 96 ? -7.316 -2.801 2.874 1.00 89.44 96 PHE A O 1
ATOM 779 N N . PRO A 1 97 ? -5.255 -1.971 3.249 1.00 90.81 97 PRO A N 1
ATOM 780 C CA . PRO A 1 97 ? -5.069 -1.434 1.899 1.00 90.81 97 PRO A CA 1
ATOM 781 C C . PRO A 1 97 ? -4.802 -2.537 0.862 1.00 90.81 97 PRO A C 1
ATOM 783 O O . PRO A 1 97 ? -3.804 -2.501 0.144 1.00 90.81 97 PRO A O 1
ATOM 786 N N . ILE A 1 98 ? -5.698 -3.523 0.755 1.00 92.31 98 ILE A N 1
ATOM 787 C CA . ILE A 1 98 ? -5.565 -4.638 -0.192 1.00 92.31 98 ILE A CA 1
ATOM 788 C C . ILE A 1 98 ? -5.499 -4.145 -1.639 1.00 92.31 98 ILE A C 1
ATOM 790 O O . ILE A 1 98 ? -4.748 -4.690 -2.439 1.00 92.31 98 ILE A O 1
ATOM 794 N N . TRP A 1 99 ? -6.220 -3.065 -1.952 1.00 91.31 99 TRP A N 1
ATOM 795 C CA . TRP A 1 99 ? -6.175 -2.408 -3.255 1.00 91.31 99 TRP A CA 1
ATOM 796 C C . TRP A 1 99 ? -4.760 -1.919 -3.595 1.00 91.31 99 TRP A C 1
ATOM 798 O O . TRP A 1 99 ? -4.291 -2.138 -4.707 1.00 91.31 99 TRP A O 1
ATOM 808 N N . GLY A 1 100 ? -4.060 -1.317 -2.628 1.00 91.69 100 GLY A N 1
ATOM 809 C CA . GLY A 1 100 ? -2.710 -0.789 -2.808 1.00 91.69 100 GLY A CA 1
ATOM 810 C C . GLY A 1 100 ? -1.687 -1.909 -2.956 1.00 91.69 100 GLY A C 1
ATOM 811 O O . GLY A 1 100 ? -0.808 -1.825 -3.806 1.00 91.69 100 GLY A O 1
ATOM 812 N N . VAL A 1 101 ? -1.843 -2.995 -2.193 1.00 92.50 101 VAL A N 1
ATOM 813 C CA . VAL A 1 101 ? -0.991 -4.191 -2.301 1.00 92.50 101 VAL A CA 1
ATOM 814 C C . VAL A 1 101 ? -1.192 -4.900 -3.643 1.00 92.50 101 VAL A C 1
ATOM 816 O O . VAL A 1 101 ? -0.213 -5.244 -4.303 1.00 92.50 101 VAL A O 1
ATOM 819 N N . ALA A 1 102 ? -2.441 -5.087 -4.077 1.00 92.94 102 ALA A N 1
ATOM 820 C CA . ALA A 1 102 ? -2.757 -5.702 -5.366 1.00 92.94 102 ALA A CA 1
ATOM 821 C C . ALA A 1 102 ? -2.250 -4.846 -6.537 1.00 92.94 102 ALA A C 1
ATOM 823 O O . ALA A 1 102 ? -1.647 -5.377 -7.470 1.00 92.94 102 ALA A O 1
ATOM 824 N N . LEU A 1 103 ? -2.428 -3.522 -6.464 1.00 92.44 103 LEU A N 1
ATOM 825 C CA . LEU A 1 103 ? -1.903 -2.584 -7.455 1.00 92.44 103 LEU A CA 1
ATOM 826 C C . LEU A 1 103 ? -0.371 -2.597 -7.487 1.00 92.44 103 LEU A C 1
ATOM 828 O O . LEU A 1 103 ? 0.205 -2.636 -8.569 1.00 92.44 103 LEU A O 1
ATOM 832 N N . LEU A 1 104 ? 0.287 -2.608 -6.325 1.00 92.94 104 LEU A N 1
ATOM 833 C CA . LEU A 1 104 ? 1.743 -2.702 -6.226 1.00 92.94 104 LEU A CA 1
ATOM 834 C C . LEU A 1 104 ? 2.261 -3.984 -6.888 1.00 92.94 104 LEU A C 1
ATOM 836 O O . LEU A 1 104 ? 3.167 -3.920 -7.714 1.00 92.94 104 LEU A O 1
ATOM 840 N N . ALA A 1 105 ? 1.664 -5.133 -6.563 1.00 91.88 105 ALA A N 1
ATOM 841 C CA . ALA A 1 105 ? 2.034 -6.418 -7.149 1.00 91.88 105 ALA A CA 1
ATOM 842 C C . ALA A 1 105 ? 1.827 -6.427 -8.671 1.00 91.88 105 ALA A C 1
ATOM 844 O O . ALA A 1 105 ? 2.725 -6.819 -9.414 1.00 91.88 105 ALA A O 1
ATOM 845 N N . TYR A 1 106 ? 0.677 -5.931 -9.137 1.00 91.38 106 TYR A N 1
ATOM 846 C CA . TYR A 1 106 ? 0.377 -5.824 -10.562 1.00 91.38 106 TYR A CA 1
ATOM 847 C C . TYR A 1 106 ? 1.376 -4.924 -11.296 1.00 91.38 106 TYR A C 1
ATOM 849 O O . TYR A 1 106 ? 1.886 -5.307 -12.347 1.00 91.38 106 TYR A O 1
ATOM 857 N N . LEU A 1 107 ? 1.705 -3.758 -10.732 1.00 90.69 107 LEU A N 1
ATOM 858 C CA . LEU A 1 107 ? 2.657 -2.837 -11.341 1.00 90.69 107 LEU A CA 1
ATOM 859 C C . LEU A 1 107 ? 4.072 -3.414 -11.363 1.00 90.69 107 LEU A C 1
ATOM 861 O O . LEU A 1 107 ? 4.725 -3.292 -12.386 1.00 90.69 107 LEU A O 1
ATOM 865 N N . ILE A 1 108 ? 4.537 -4.084 -10.303 1.00 89.75 108 ILE A N 1
ATOM 866 C CA . ILE A 1 108 ? 5.854 -4.744 -10.316 1.00 89.75 108 ILE A CA 1
ATOM 867 C C . ILE A 1 108 ? 5.902 -5.815 -11.416 1.00 89.75 108 ILE A C 1
ATOM 869 O O . ILE A 1 108 ? 6.849 -5.850 -12.199 1.00 89.75 108 ILE A O 1
ATOM 873 N N . CYS A 1 109 ? 4.872 -6.659 -11.529 1.00 89.50 109 CYS A N 1
ATOM 874 C CA . CYS A 1 109 ? 4.799 -7.671 -12.584 1.00 89.50 109 CYS A CA 1
ATOM 875 C C . CYS A 1 109 ? 4.763 -7.050 -13.993 1.00 89.50 109 CYS A C 1
ATOM 877 O O . CYS A 1 109 ? 5.496 -7.490 -14.881 1.00 89.50 109 CYS A O 1
ATOM 879 N N . GLY A 1 110 ? 3.951 -6.011 -14.195 1.00 86.12 110 GLY A N 1
ATOM 880 C CA . GLY A 1 110 ? 3.814 -5.329 -15.480 1.00 86.12 110 GLY A CA 1
ATOM 881 C C . GLY A 1 110 ? 5.078 -4.573 -15.887 1.00 86.12 110 GLY A C 1
ATOM 882 O O . GLY A 1 110 ? 5.575 -4.748 -16.997 1.00 86.12 110 GLY A O 1
ATOM 883 N N . THR A 1 111 ? 5.655 -3.773 -14.991 1.00 86.31 111 THR A N 1
ATOM 884 C CA . THR A 1 111 ? 6.772 -2.888 -15.339 1.00 86.31 111 THR A CA 1
ATOM 885 C C . THR A 1 111 ? 8.128 -3.588 -15.355 1.00 86.31 111 THR A C 1
ATOM 887 O O . THR A 1 111 ? 8.972 -3.183 -16.149 1.00 86.31 111 THR A O 1
ATOM 890 N N . PHE A 1 112 ? 8.362 -4.634 -14.551 1.00 83.31 112 PHE A N 1
ATOM 891 C CA . PHE A 1 112 ? 9.643 -5.363 -14.564 1.00 83.31 112 PHE A CA 1
ATOM 892 C C . PHE A 1 112 ? 9.668 -6.515 -15.567 1.00 83.31 112 PHE A C 1
ATOM 894 O O . PHE A 1 112 ? 10.669 -6.696 -16.257 1.00 83.31 112 PHE A O 1
ATOM 901 N N . PHE A 1 113 ? 8.582 -7.285 -15.661 1.00 81.88 113 PHE A N 1
ATOM 902 C CA . PHE A 1 113 ? 8.539 -8.512 -16.465 1.00 81.88 113 PHE A CA 1
ATOM 903 C C . PHE A 1 113 ? 7.740 -8.360 -17.766 1.00 81.88 113 PHE A C 1
ATOM 905 O O . PHE A 1 113 ? 7.620 -9.322 -18.519 1.00 81.88 113 PHE A O 1
ATOM 912 N N . ASN A 1 114 ? 7.198 -7.167 -18.045 1.00 82.38 114 ASN A N 1
ATOM 913 C CA . ASN A 1 114 ? 6.310 -6.902 -19.184 1.00 82.38 114 ASN A CA 1
ATOM 914 C C . ASN A 1 114 ? 5.031 -7.770 -19.179 1.00 82.38 114 ASN A C 1
ATOM 916 O O . ASN A 1 114 ? 4.399 -8.001 -20.210 1.00 82.38 114 ASN A O 1
ATOM 920 N N . LEU A 1 115 ? 4.637 -8.267 -18.001 1.00 84.56 115 LEU A N 1
ATOM 921 C CA . LEU A 1 115 ? 3.523 -9.198 -17.812 1.00 84.56 115 LEU A CA 1
ATOM 922 C C . LEU A 1 115 ? 2.201 -8.449 -17.600 1.00 84.56 115 LEU A C 1
ATOM 924 O O . LEU A 1 115 ? 1.552 -8.583 -16.565 1.00 84.56 115 LEU A O 1
ATOM 928 N N . TRP A 1 116 ? 1.786 -7.643 -18.575 1.00 83.38 116 TRP A N 1
ATOM 929 C CA . TRP A 1 116 ? 0.533 -6.875 -18.491 1.00 83.38 116 TRP A CA 1
ATOM 930 C C . TRP A 1 116 ? -0.720 -7.735 -18.721 1.00 83.38 116 TRP A C 1
ATOM 932 O O . TRP A 1 116 ? -1.766 -7.509 -18.114 1.00 83.38 116 TRP A O 1
ATOM 942 N N . HIS A 1 117 ? -0.604 -8.784 -19.536 1.00 79.81 117 HIS A N 1
ATOM 943 C CA . HIS A 1 117 ? -1.661 -9.767 -19.787 1.00 79.81 117 HIS A CA 1
ATOM 944 C C . HIS A 1 117 ? -1.116 -11.173 -19.511 1.00 79.81 117 HIS A C 1
ATOM 946 O O . HIS A 1 117 ? -0.013 -11.458 -19.973 1.00 79.81 117 HIS A O 1
ATOM 952 N N . PRO A 1 118 ? -1.818 -12.076 -18.789 1.00 84.69 118 PRO A N 1
ATOM 953 C CA . PRO A 1 118 ? -3.173 -12.033 -18.203 1.00 84.69 118 PRO A CA 1
ATOM 954 C C . PRO A 1 118 ? -3.229 -11.622 -16.710 1.00 84.69 118 PRO A C 1
ATOM 956 O O . PRO A 1 118 ? -4.206 -11.893 -16.012 1.00 84.69 118 PRO A O 1
ATOM 959 N N . TYR A 1 119 ? -2.189 -10.975 -16.188 1.00 83.44 119 TYR A N 1
ATOM 960 C CA . TYR A 1 119 ? -2.014 -10.730 -14.748 1.00 83.44 119 TYR A CA 1
ATOM 961 C C . TYR A 1 119 ? -2.960 -9.688 -14.128 1.00 83.44 119 TYR A C 1
ATOM 963 O O . TYR A 1 119 ? -2.927 -9.473 -12.916 1.00 83.44 119 TYR A O 1
ATOM 971 N N . TRP A 1 120 ? -3.881 -9.111 -14.905 1.00 84.44 120 TRP A N 1
ATOM 972 C CA . TRP A 1 120 ? -5.011 -8.337 -14.378 1.00 84.44 120 TRP A CA 1
ATOM 973 C C . TRP A 1 120 ? -5.879 -9.149 -13.404 1.00 84.44 120 TRP A C 1
ATOM 975 O O . TRP A 1 120 ? -6.576 -8.566 -12.578 1.00 84.44 120 TRP A O 1
ATOM 985 N N . LEU A 1 121 ? -5.786 -10.484 -13.424 1.00 88.31 121 LEU A N 1
ATOM 986 C CA . LEU A 1 121 ? -6.409 -11.362 -12.432 1.00 88.31 121 LEU A CA 1
ATOM 987 C C . LEU A 1 121 ? -6.000 -11.019 -10.983 1.00 88.31 121 LEU A C 1
ATOM 989 O O . LEU A 1 121 ? -6.787 -11.232 -10.064 1.00 88.31 121 LEU A O 1
ATOM 993 N N . ILE A 1 122 ? -4.822 -10.417 -10.765 1.00 89.19 122 ILE A N 1
ATOM 994 C CA . ILE A 1 122 ? -4.390 -9.916 -9.447 1.00 89.19 122 ILE A CA 1
ATOM 995 C C . ILE A 1 122 ? -5.385 -8.882 -8.895 1.00 89.19 122 ILE A C 1
ATOM 997 O O . ILE A 1 122 ? -5.640 -8.852 -7.692 1.00 89.19 122 ILE A O 1
ATOM 1001 N N . MET A 1 123 ? -6.021 -8.080 -9.755 1.00 88.81 123 MET A N 1
ATOM 1002 C CA . MET A 1 123 ? -7.039 -7.110 -9.331 1.00 88.81 123 MET A CA 1
ATOM 1003 C C . MET A 1 123 ? -8.285 -7.791 -8.744 1.00 88.81 123 MET A C 1
ATOM 1005 O O . MET A 1 123 ? -8.951 -7.197 -7.899 1.00 88.81 123 MET A O 1
ATOM 1009 N N . LEU A 1 124 ? -8.578 -9.047 -9.110 1.00 92.50 124 LEU A N 1
ATOM 1010 C CA . LEU A 1 124 ? -9.704 -9.806 -8.545 1.00 92.50 124 LEU A CA 1
ATOM 1011 C C . LEU A 1 124 ? -9.486 -10.197 -7.077 1.00 92.50 124 LEU A C 1
ATOM 1013 O O . LEU A 1 124 ? -10.449 -10.513 -6.379 1.00 92.50 124 LEU A O 1
ATOM 1017 N N . ILE A 1 125 ? -8.257 -10.102 -6.562 1.00 92.06 125 ILE A N 1
ATOM 1018 C CA . ILE A 1 125 ? -7.985 -10.277 -5.128 1.00 92.06 125 ILE A CA 1
ATOM 1019 C C . ILE A 1 125 ? -8.734 -9.219 -4.308 1.00 92.06 125 ILE A C 1
ATOM 1021 O O . ILE A 1 125 ? -9.171 -9.514 -3.198 1.00 92.06 125 ILE A O 1
ATOM 1025 N N . ILE A 1 126 ? -8.942 -8.017 -4.858 1.00 92.94 126 ILE A N 1
ATOM 1026 C CA . ILE A 1 126 ? -9.628 -6.915 -4.175 1.00 92.94 126 ILE A CA 1
ATOM 1027 C C . ILE A 1 126 ? -11.077 -7.300 -3.813 1.00 92.94 126 ILE A C 1
ATOM 1029 O O . ILE A 1 126 ? -11.387 -7.334 -2.618 1.00 92.94 126 ILE A O 1
ATOM 1033 N N . PRO A 1 127 ? -11.976 -7.632 -4.767 1.00 93.62 127 PRO A N 1
ATOM 1034 C CA . PRO A 1 127 ? -13.333 -8.054 -4.427 1.00 93.62 127 PRO A CA 1
ATOM 1035 C C . PRO A 1 127 ? -13.355 -9.356 -3.618 1.00 93.62 127 PRO A C 1
ATOM 1037 O O . PRO A 1 127 ? -14.104 -9.436 -2.646 1.00 93.62 127 PRO A O 1
ATOM 1040 N N . CYS A 1 128 ? -12.506 -10.342 -3.937 1.00 93.75 128 CYS A N 1
ATOM 1041 C CA . CYS A 1 128 ? -12.440 -11.602 -3.186 1.00 93.75 128 CYS A CA 1
ATOM 1042 C C . CYS A 1 128 ? -12.110 -11.385 -1.702 1.00 93.75 128 CYS A C 1
ATOM 1044 O O . CYS A 1 128 ? -12.746 -11.983 -0.832 1.00 93.75 128 CYS A O 1
ATOM 1046 N N . TYR A 1 129 ? -11.160 -10.497 -1.400 1.00 92.94 129 TYR A N 1
ATOM 1047 C CA . TYR A 1 129 ? -10.814 -10.130 -0.030 1.00 92.94 129 TYR A CA 1
ATOM 1048 C C . TYR A 1 129 ? -12.029 -9.546 0.699 1.00 92.94 129 TYR A C 1
ATOM 1050 O O . TYR A 1 129 ? -12.420 -10.029 1.763 1.00 92.94 129 TYR A O 1
ATOM 1058 N N . TYR A 1 130 ? -12.692 -8.554 0.107 1.00 91.62 130 TYR A N 1
ATOM 1059 C CA . TYR A 1 130 ? -13.838 -7.917 0.751 1.00 91.62 130 TYR A CA 1
ATOM 1060 C C . TYR A 1 130 ? -15.041 -8.851 0.912 1.00 91.62 130 TYR A C 1
ATOM 1062 O O . TYR A 1 130 ? -15.718 -8.776 1.937 1.00 91.62 130 TYR A O 1
ATOM 1070 N N . CYS A 1 131 ? -15.275 -9.775 -0.022 1.00 92.56 131 CYS A N 1
ATOM 1071 C CA . CYS A 1 131 ? -16.323 -10.789 0.108 1.00 92.56 131 CYS A CA 1
ATOM 1072 C C . CYS A 1 131 ? -16.146 -11.668 1.358 1.00 92.56 131 CYS A C 1
ATOM 1074 O O . CYS A 1 131 ? -17.133 -11.989 2.016 1.00 92.56 131 CYS A O 1
ATOM 1076 N N . ILE A 1 132 ? -14.908 -12.026 1.710 1.00 92.31 132 ILE A N 1
ATOM 1077 C CA . ILE A 1 132 ? -14.611 -12.924 2.839 1.00 92.31 132 ILE A CA 1
ATOM 1078 C C . ILE A 1 132 ? -14.508 -12.149 4.158 1.00 92.31 132 ILE A C 1
ATOM 1080 O O . ILE A 1 132 ? -15.079 -12.549 5.174 1.00 92.31 132 ILE A O 1
ATOM 1084 N N . PHE A 1 133 ? -13.789 -11.025 4.161 1.00 90.06 133 PHE A N 1
ATOM 1085 C CA . PHE A 1 133 ? -13.495 -10.286 5.391 1.00 90.06 133 PHE A CA 1
ATOM 1086 C C . PHE A 1 133 ? -14.635 -9.365 5.838 1.00 90.06 133 PHE A C 1
ATOM 1088 O O . PHE A 1 133 ? -14.736 -9.071 7.030 1.00 90.06 133 PHE A O 1
ATOM 1095 N N . SER A 1 134 ? -15.526 -8.938 4.935 1.00 89.69 134 SER A N 1
ATOM 1096 C CA . SER A 1 134 ? -16.671 -8.094 5.303 1.00 89.69 134 SER A CA 1
ATOM 1097 C C . SER A 1 134 ? -17.626 -8.788 6.294 1.00 89.69 134 SER A C 1
ATOM 1099 O O . SER A 1 134 ? -17.893 -8.201 7.349 1.00 89.69 134 SER A O 1
ATOM 1101 N N . PRO A 1 135 ? -18.082 -10.042 6.071 1.00 91.25 135 PRO A N 1
ATOM 1102 C CA . PRO A 1 135 ? -18.876 -10.779 7.058 1.00 91.25 135 PRO A CA 1
ATOM 1103 C C . PRO A 1 135 ? -18.155 -10.963 8.399 1.00 91.25 135 PRO A C 1
ATOM 1105 O O . PRO A 1 135 ? -18.737 -10.703 9.450 1.00 91.25 135 PRO A O 1
ATOM 1108 N N . ILE A 1 136 ? -16.874 -11.345 8.373 1.00 90.44 136 ILE A N 1
ATOM 1109 C CA . ILE A 1 136 ? -16.069 -11.577 9.584 1.00 90.44 136 ILE A CA 1
ATOM 1110 C C . ILE A 1 136 ? -15.963 -10.296 10.417 1.00 90.44 136 ILE A C 1
ATOM 1112 O O . ILE A 1 136 ? -16.155 -10.317 11.633 1.00 90.44 136 ILE A O 1
ATOM 1116 N N . ASN A 1 137 ? -15.702 -9.163 9.766 1.00 89.31 137 ASN A N 1
ATOM 1117 C CA . ASN A 1 137 ? -15.598 -7.878 10.442 1.00 89.31 137 ASN A CA 1
ATOM 1118 C C . ASN A 1 137 ? -16.938 -7.430 11.048 1.00 89.31 137 ASN A C 1
ATOM 1120 O O . ASN A 1 137 ? -16.960 -6.871 12.145 1.00 89.31 137 ASN A O 1
ATOM 1124 N N . ARG A 1 138 ? -18.065 -7.717 10.376 1.00 88.00 138 ARG A N 1
ATOM 1125 C CA . ARG A 1 138 ? -19.407 -7.473 10.933 1.00 88.00 138 ARG A CA 1
ATOM 1126 C C . ARG A 1 138 ? -19.634 -8.289 12.204 1.00 88.00 138 ARG A C 1
ATOM 1128 O O . ARG A 1 138 ? -20.000 -7.703 13.217 1.00 88.00 138 ARG A O 1
ATOM 1135 N N . LEU A 1 139 ? -19.310 -9.583 12.187 1.00 89.56 139 LEU A N 1
ATOM 1136 C CA . LEU A 1 139 ? -19.423 -10.451 13.366 1.00 89.56 139 LEU A CA 1
ATOM 1137 C C . LEU A 1 139 ? -18.525 -9.986 14.523 1.00 89.56 139 LEU A C 1
ATOM 1139 O O . LEU A 1 139 ? -18.963 -9.933 15.671 1.00 89.56 139 LEU A O 1
ATOM 1143 N N . LEU A 1 140 ? -17.279 -9.595 14.236 1.00 87.94 140 LEU A N 1
ATOM 1144 C CA . LEU A 1 140 ? -16.354 -9.084 15.253 1.00 87.94 140 LEU A CA 1
ATOM 1145 C C . LEU A 1 140 ? -16.876 -7.789 15.894 1.00 87.94 140 LEU A C 1
ATOM 1147 O O . LEU A 1 140 ? -16.738 -7.585 17.104 1.00 87.94 140 LEU A O 1
ATOM 1151 N N . LYS A 1 141 ? -17.482 -6.915 15.084 1.00 87.12 141 LYS A N 1
ATOM 1152 C CA . LYS A 1 141 ? -18.082 -5.665 15.549 1.00 87.12 141 LYS A CA 1
ATOM 1153 C C . LYS A 1 141 ? -19.339 -5.915 16.380 1.00 87.12 141 LYS A C 1
ATOM 1155 O O . LYS A 1 141 ? -19.462 -5.321 17.445 1.00 87.12 141 LYS A O 1
ATOM 1160 N N . ASP A 1 142 ? -20.211 -6.822 15.950 1.00 88.62 142 ASP A N 1
ATOM 1161 C CA . ASP A 1 142 ? -21.426 -7.171 16.691 1.00 88.62 142 ASP A CA 1
ATOM 1162 C C . ASP A 1 142 ? -21.099 -7.808 18.053 1.00 88.62 142 ASP A C 1
ATOM 1164 O O . ASP A 1 142 ? -21.712 -7.436 19.057 1.00 88.62 142 ASP A O 1
ATOM 1168 N N . LYS A 1 143 ? -20.055 -8.650 18.123 1.00 87.44 143 LYS A N 1
ATOM 1169 C CA . LYS A 1 143 ? -19.509 -9.175 19.388 1.00 87.44 143 LYS A CA 1
ATOM 1170 C C . LYS A 1 143 ? -18.970 -8.065 20.296 1.00 87.44 143 LYS A C 1
ATOM 1172 O O . LYS A 1 143 ? -19.181 -8.077 21.504 1.00 87.44 143 LYS A O 1
ATOM 1177 N N . LYS A 1 144 ? -18.257 -7.084 19.733 1.00 84.00 144 LYS A N 1
ATOM 1178 C CA . LYS A 1 144 ? -17.710 -5.942 20.490 1.00 84.00 144 LYS A CA 1
ATOM 1179 C C . LYS A 1 144 ? -18.804 -5.011 21.023 1.00 84.00 144 LYS A C 1
ATOM 1181 O O . LYS A 1 144 ? -18.621 -4.417 22.083 1.00 84.00 144 LYS A O 1
ATOM 1186 N N . ASP A 1 145 ? -19.909 -4.895 20.294 1.00 85.50 145 ASP A N 1
ATOM 1187 C CA . ASP A 1 145 ? -21.080 -4.098 20.668 1.00 85.50 145 ASP A CA 1
ATOM 1188 C C . ASP A 1 145 ? -22.047 -4.864 21.605 1.00 85.50 145 ASP A C 1
ATOM 1190 O O . ASP A 1 145 ? -23.055 -4.298 22.027 1.00 85.50 145 ASP A O 1
ATOM 1194 N N . GLY A 1 146 ? -21.755 -6.131 21.938 1.00 84.38 146 GLY A N 1
ATOM 1195 C CA . GLY A 1 146 ? -22.560 -6.963 22.843 1.00 84.38 146 GLY A CA 1
ATOM 1196 C C . GLY A 1 146 ? -23.932 -7.347 22.282 1.00 84.38 146 GLY A C 1
ATOM 1197 O O . GLY A 1 146 ? -24.885 -7.503 23.045 1.00 84.38 146 GLY A O 1
ATOM 1198 N N . LYS A 1 147 ? -24.065 -7.423 20.952 1.00 80.38 147 LYS A N 1
ATOM 1199 C CA . LYS A 1 147 ? -25.309 -7.844 20.278 1.00 80.38 147 LYS A CA 1
ATOM 1200 C C . LYS A 1 147 ? -25.431 -9.362 20.143 1.00 80.38 147 LYS A C 1
ATOM 1202 O O . LYS A 1 147 ? -26.539 -9.846 19.928 1.00 80.38 147 LYS A O 1
ATOM 1207 N N . ILE A 1 148 ? -24.301 -10.061 20.228 1.00 74.06 148 ILE A N 1
ATOM 1208 C CA . ILE A 1 148 ? -24.124 -11.516 20.160 1.00 74.06 148 ILE A CA 1
ATOM 1209 C C . ILE A 1 148 ? -23.019 -11.946 21.120 1.00 74.06 148 ILE A C 1
ATOM 1211 O O . ILE A 1 148 ? -22.148 -11.093 21.427 1.00 74.06 148 ILE A O 1
#

pLDDT: mean 83.93, std 11.5, range [38.62, 95.5]

Secondary structure (DSSP, 8-state):
---B--TT--B-----HHHHHHHHHHHHHHHHHHHHHHHHHHHHHHHHHHHHHHHTTT---TT---HHHHTHHHHHHTTHHHHHHHHHHHT-GGGS-HHHHHHHHHHHHHHHH---SSGGGGGGHHHHHHHHHHHHHHHHHHHHTT--

Radius of gyration: 22.54 Å; chains: 1; bounding box: 57×26×59 Å

Foldseek 3Di:
DDWDDDPVDTDDPPPDVVVVVVVVVVVVVLVVVLVVQLVVLLVVLVVVLVCQLVVCQPDQAQLNDGSNQLSPLSNLVSRQVSLVSVCVVVVQQLSHPLVSVLVSVQSNCCNRVVCNPPSCVSNVVNVVSCVPRVVVRVVVVCVVVVVD

Sequence (148 aa):
MNFKFDENGLRVDIKTPIIDVEKEKKKRLQDRIATIIDSSSFALFLLTYVILSLALQQISFPSHYASWVVFVPVIVAGTIPGNIYRSIVKKDFNLFPIWGVALLAYLICGTFFNLWHPYWLIMLIIPCYYCIFSPINRLLKDKKDGKI